Protein AF-A0A7K2NBA1-F1 (afdb_monomer)

Solvent-accessible surface area (backbone atoms only — not comparable to full-atom values): 5566 Å² total; per-residue (Å²): 133,71,51,73,68,51,27,72,73,58,72,57,71,82,78,87,74,80,81,78,78,90,70,84,74,78,76,80,79,81,58,86,68,49,69,34,74,53,64,98,67,75,60,89,78,45,42,75,38,76,44,87,79,26,75,45,75,43,23,25,17,40,69,66,68,53,38,53,51,51,43,53,54,19,52,63,42,37,51,80,80,77,82,72,86,128

Structure (mmCIF, N/CA/C/O backbone):
data_AF-A0A7K2NBA1-F1
#
_entry.id   AF-A0A7K2NBA1-F1
#
loop_
_atom_site.group_PDB
_atom_site.id
_atom_site.type_symbol
_atom_site.label_atom_id
_atom_site.label_alt_id
_atom_site.label_comp_id
_atom_site.label_asym_id
_atom_site.label_entity_id
_atom_site.label_seq_id
_atom_site.pdbx_PDB_ins_code
_atom_site.Cartn_x
_atom_site.Cartn_y
_atom_site.Cartn_z
_atom_site.occupancy
_atom_site.B_iso_or_equiv
_atom_site.auth_seq_id
_atom_site.auth_comp_id
_atom_site.auth_asym_id
_atom_site.auth_atom_id
_atom_site.pdbx_PDB_model_num
ATOM 1 N N . MET A 1 1 ? -19.599 -31.793 21.465 1.00 67.19 1 MET A N 1
ATOM 2 C CA . MET A 1 1 ? -19.307 -30.886 22.601 1.00 67.19 1 MET A CA 1
ATOM 3 C C . MET A 1 1 ? -18.148 -29.982 22.211 1.00 67.19 1 MET A C 1
ATOM 5 O O . MET A 1 1 ? -17.315 -30.426 21.432 1.00 67.19 1 MET A O 1
ATOM 9 N N . ALA A 1 2 ? -18.118 -28.735 22.690 1.00 71.56 2 ALA A N 1
ATOM 10 C CA . ALA A 1 2 ? -17.029 -27.806 22.384 1.00 71.56 2 ALA A CA 1
ATOM 11 C C . ALA A 1 2 ? -15.726 -28.246 23.075 1.00 71.56 2 ALA A C 1
ATOM 13 O O . ALA A 1 2 ? -15.756 -28.640 24.240 1.00 71.56 2 ALA A O 1
ATOM 14 N N . THR A 1 3 ? -14.593 -28.178 22.374 1.00 86.31 3 THR A N 1
ATOM 15 C CA . THR A 1 3 ? -13.268 -28.416 22.971 1.00 86.31 3 THR A CA 1
ATOM 16 C C . THR A 1 3 ? -12.913 -27.311 23.970 1.00 86.31 3 THR A C 1
ATOM 18 O O . THR A 1 3 ? -13.480 -26.219 23.917 1.00 86.31 3 THR A O 1
ATOM 21 N N . THR A 1 4 ? -11.931 -27.537 24.847 1.00 87.69 4 THR A N 1
ATOM 22 C CA . THR A 1 4 ? -11.444 -26.517 25.798 1.00 87.69 4 THR A CA 1
ATOM 23 C C . THR A 1 4 ? -11.044 -25.218 25.095 1.00 87.69 4 THR A C 1
ATOM 25 O O . THR A 1 4 ? -11.389 -24.133 25.556 1.00 87.69 4 THR A O 1
ATOM 28 N N . SER A 1 5 ? -10.388 -25.311 23.934 1.00 84.94 5 SER A N 1
ATOM 29 C CA . SER A 1 5 ? -10.015 -24.144 23.126 1.00 84.94 5 SER A CA 1
ATOM 30 C C . SER A 1 5 ? -11.235 -23.434 22.534 1.00 84.94 5 SER A C 1
ATOM 32 O O . SER A 1 5 ? -11.303 -22.207 22.561 1.00 84.94 5 SER A O 1
ATOM 34 N N . GLN A 1 6 ? -12.228 -24.183 22.045 1.00 80.94 6 GLN A N 1
ATOM 35 C CA . GLN A 1 6 ? -13.483 -23.602 21.553 1.00 80.94 6 GLN A CA 1
ATOM 36 C C . GLN A 1 6 ? -14.251 -22.906 22.686 1.00 80.94 6 GLN A C 1
ATOM 38 O O . GLN A 1 6 ? -14.735 -21.788 22.512 1.00 80.94 6 GLN A O 1
ATOM 43 N N . TYR A 1 7 ? -14.301 -23.524 23.869 1.00 87.19 7 TYR A N 1
ATOM 44 C CA . TYR A 1 7 ? -14.927 -22.945 25.052 1.00 87.19 7 TYR A CA 1
ATOM 45 C C . TYR A 1 7 ? -14.184 -21.696 25.545 1.00 87.19 7 TYR A C 1
ATOM 47 O O . TYR A 1 7 ? -14.822 -20.702 25.875 1.00 87.19 7 TYR 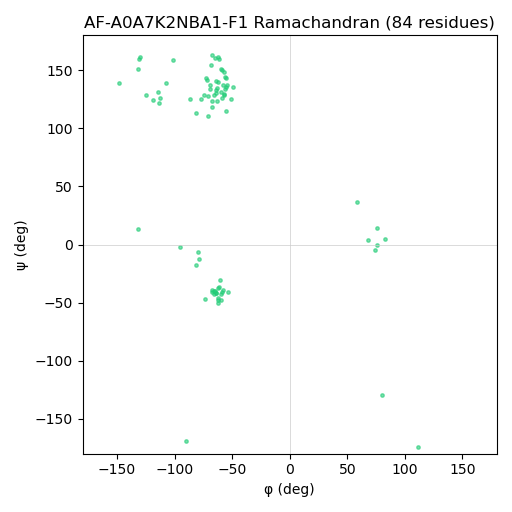A O 1
ATOM 55 N N . GLY A 1 8 ? -12.849 -21.691 25.531 1.00 90.38 8 GLY A N 1
ATOM 56 C CA . GLY A 1 8 ? -12.055 -20.502 25.854 1.00 90.38 8 GLY A CA 1
ATOM 57 C C . GLY A 1 8 ? -12.311 -19.340 24.890 1.00 90.38 8 GLY A C 1
ATOM 58 O O . GLY A 1 8 ? -12.378 -18.189 25.313 1.00 90.38 8 GLY A O 1
ATOM 59 N N . TRP A 1 9 ? -12.529 -19.642 23.607 1.00 83.88 9 TRP A N 1
ATOM 60 C CA . TRP A 1 9 ? -12.757 -18.634 22.574 1.00 83.88 9 TRP A CA 1
ATOM 61 C C . TRP A 1 9 ? -14.148 -17.983 22.643 1.00 83.88 9 TRP A C 1
ATOM 63 O O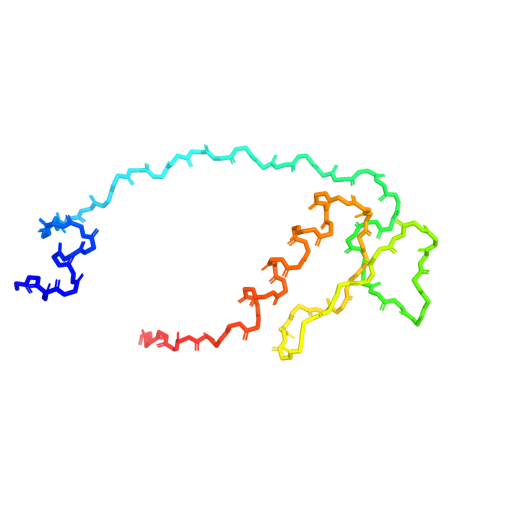 . TRP A 1 9 ? -14.250 -16.758 22.573 1.00 83.88 9 TRP A O 1
ATOM 73 N N . ASN A 1 10 ? -15.229 -18.762 22.793 1.00 88.81 10 ASN A N 1
ATOM 74 C CA . ASN A 1 10 ? -16.600 -18.220 22.754 1.00 88.81 10 ASN A CA 1
ATOM 75 C C . ASN A 1 10 ? -17.530 -18.660 23.891 1.00 88.81 10 ASN A C 1
ATOM 77 O O . ASN A 1 10 ? -18.742 -18.448 23.797 1.00 88.81 10 ASN A O 1
ATOM 81 N N . ARG A 1 11 ? -16.989 -19.253 24.959 1.00 89.44 11 ARG A N 1
ATOM 82 C CA . ARG A 1 11 ? -17.738 -19.787 26.112 1.00 89.44 11 ARG A CA 1
ATOM 83 C C . ARG A 1 11 ? -18.770 -20.851 25.733 1.00 89.44 11 ARG A C 1
ATOM 85 O O . ARG A 1 11 ? -19.863 -20.886 26.288 1.00 89.44 11 ARG A O 1
ATOM 92 N N . GLY A 1 12 ? -18.448 -21.686 24.746 1.00 86.81 12 GLY A N 1
ATOM 93 C CA . GLY A 1 12 ? -19.296 -22.806 24.335 1.00 86.81 12 GLY A CA 1
ATOM 94 C C . GLY A 1 12 ? -20.522 -22.399 23.517 1.00 86.81 12 GLY A C 1
ATOM 95 O O . GLY A 1 12 ? -21.427 -23.212 23.335 1.00 86.81 12 GLY A O 1
ATOM 96 N N . ARG A 1 13 ? -20.571 -21.162 23.005 1.00 84.69 13 ARG A N 1
ATOM 97 C CA . ARG A 1 13 ? -21.645 -20.742 22.097 1.00 84.69 13 ARG A CA 1
ATOM 98 C C . ARG A 1 13 ? -21.575 -21.549 20.801 1.00 84.69 13 ARG A C 1
ATOM 100 O O . ARG A 1 13 ? -20.519 -21.684 20.187 1.00 84.69 13 ARG A O 1
ATOM 107 N N . THR A 1 14 ? -22.722 -22.056 20.372 1.00 81.81 14 THR A N 1
ATOM 108 C CA . THR A 1 14 ? -22.899 -22.799 19.119 1.00 81.81 14 THR A CA 1
ATOM 109 C C . THR A 1 14 ? -24.098 -22.225 18.358 1.00 81.81 14 THR A C 1
ATOM 111 O O . THR A 1 14 ? -24.923 -21.527 18.946 1.00 81.81 14 THR A O 1
ATOM 114 N N . GLY A 1 15 ? -24.179 -22.463 17.046 1.00 82.62 15 GLY A N 1
ATOM 115 C CA . GLY A 1 15 ? -25.255 -21.952 16.184 1.00 82.62 15 GLY A CA 1
ATOM 116 C C . GLY A 1 15 ? -24.798 -20.894 15.173 1.00 82.62 15 GLY A C 1
ATOM 117 O O . GLY A 1 15 ? -23.604 -20.626 15.028 1.00 82.62 15 GLY A O 1
ATOM 118 N N . LYS A 1 16 ? -25.755 -20.309 14.436 1.00 81.25 16 LYS A N 1
ATOM 119 C CA . LYS A 1 16 ? -25.459 -19.248 13.459 1.00 81.25 16 LYS A CA 1
ATOM 120 C C . LYS A 1 16 ? -24.940 -18.003 14.180 1.00 81.25 16 LYS A C 1
ATOM 122 O O . LYS A 1 16 ? -25.569 -17.510 15.112 1.00 81.25 16 LYS A O 1
ATOM 127 N N . GLY A 1 17 ? -23.796 -17.497 13.720 1.00 79.69 17 GLY A N 1
ATOM 128 C CA . GLY A 1 17 ? -23.229 -16.242 14.203 1.00 79.69 17 GLY A CA 1
ATOM 129 C C . GLY A 1 17 ? -24.157 -15.053 13.945 1.00 79.69 17 GLY A C 1
ATOM 130 O O . GLY A 1 17 ? -25.035 -15.104 13.080 1.00 79.69 17 GLY A O 1
ATOM 131 N N . ALA A 1 18 ? -23.946 -13.970 14.694 1.00 82.00 18 ALA A N 1
ATOM 132 C CA . ALA A 1 18 ? -24.631 -12.711 14.439 1.00 82.00 18 ALA A CA 1
ATOM 133 C C . ALA A 1 18 ? -24.354 -12.235 13.005 1.00 82.00 18 ALA A C 1
ATOM 135 O O . ALA A 1 18 ? -23.273 -12.468 12.456 1.00 82.00 18 ALA A O 1
ATOM 136 N N . LYS A 1 19 ? -25.331 -11.547 12.404 1.00 84.94 19 LYS A N 1
ATOM 137 C CA . LYS A 1 19 ? -25.144 -10.916 11.096 1.00 84.94 19 LYS A CA 1
ATOM 138 C C . LYS A 1 19 ? -23.959 -9.950 11.200 1.00 84.94 19 LYS A C 1
ATOM 140 O O . LYS A 1 19 ? -23.910 -9.140 12.125 1.00 84.94 19 LYS A O 1
ATOM 145 N N . GLY A 1 20 ? -22.998 -10.066 10.285 1.00 83.81 20 GLY A N 1
ATOM 146 C CA . GLY A 1 20 ? -21.852 -9.160 10.245 1.00 83.81 20 GLY A CA 1
ATOM 147 C C . GLY A 1 20 ? -22.314 -7.706 10.132 1.00 83.81 20 GLY A C 1
ATOM 148 O O . GLY A 1 20 ? -23.323 -7.425 9.480 1.00 83.81 20 GLY A O 1
ATOM 149 N N . ARG A 1 21 ? -21.591 -6.783 10.775 1.00 88.81 21 ARG A N 1
ATOM 150 C CA . ARG A 1 21 ? -21.838 -5.348 10.595 1.00 88.81 21 ARG A CA 1
ATOM 151 C C . ARG A 1 21 ? -21.343 -4.913 9.220 1.00 88.81 21 ARG A C 1
ATOM 153 O O . ARG A 1 21 ? -20.288 -5.371 8.779 1.00 88.81 21 ARG A O 1
ATOM 160 N N . THR A 1 22 ? -22.056 -3.991 8.584 1.00 84.62 22 THR A N 1
ATOM 161 C CA . THR A 1 22 ? -21.496 -3.251 7.453 1.00 84.62 22 THR A CA 1
ATOM 162 C C . THR A 1 22 ? -20.325 -2.422 7.969 1.00 84.62 22 THR A C 1
ATOM 164 O O . THR A 1 22 ? -20.427 -1.758 9.002 1.00 84.62 22 THR A O 1
ATOM 167 N N . VAL A 1 23 ? -19.190 -2.516 7.287 1.00 79.38 23 VAL A N 1
ATOM 168 C CA . VAL A 1 23 ? -18.026 -1.669 7.536 1.00 79.38 23 VAL A CA 1
ATOM 169 C C . VAL A 1 23 ? -17.873 -0.809 6.299 1.00 79.38 23 VAL A C 1
ATOM 171 O O . VAL A 1 23 ? -17.752 -1.357 5.202 1.00 79.38 23 VAL A O 1
ATOM 174 N N . ASP A 1 24 ? -17.910 0.510 6.476 1.00 75.56 24 ASP A N 1
ATOM 175 C CA . ASP A 1 24 ? -17.656 1.426 5.373 1.00 75.56 24 ASP A CA 1
ATOM 176 C C . ASP A 1 24 ? -16.264 1.155 4.829 1.00 75.56 24 ASP A C 1
ATOM 178 O O . ASP A 1 24 ? -15.275 1.108 5.572 1.00 75.56 24 ASP A O 1
ATOM 182 N N . GLN A 1 25 ? -16.201 0.927 3.521 1.00 66.25 25 GLN A N 1
ATOM 183 C CA . GLN A 1 25 ? -14.914 0.821 2.877 1.00 66.25 25 GLN A CA 1
ATOM 184 C C . GLN A 1 25 ? -14.271 2.210 2.887 1.00 66.25 25 GLN A C 1
ATOM 186 O O . GLN A 1 25 ? -14.935 3.193 2.550 1.00 66.25 25 GLN A O 1
ATOM 191 N N . PRO A 1 26 ? -12.989 2.304 3.264 1.00 68.38 26 PRO A N 1
ATOM 192 C CA . PRO A 1 26 ? -12.219 3.519 3.074 1.00 68.38 26 PRO A CA 1
ATOM 193 C C . PRO A 1 26 ? -12.381 4.005 1.634 1.00 68.38 26 PRO A C 1
ATOM 195 O O . PRO A 1 26 ? -12.318 3.212 0.690 1.00 68.38 26 PRO A O 1
ATOM 198 N N . THR A 1 27 ? -12.596 5.308 1.463 1.00 75.69 27 THR A N 1
ATOM 199 C CA . THR A 1 27 ? -12.658 5.921 0.138 1.00 75.69 27 THR A CA 1
ATOM 200 C C . THR A 1 27 ? -11.382 5.612 -0.637 1.00 75.69 27 THR A C 1
ATOM 202 O O . THR A 1 27 ? -10.283 5.563 -0.078 1.00 75.69 27 THR A O 1
ATOM 205 N N . ARG A 1 28 ? -11.523 5.399 -1.951 1.00 80.38 28 ARG A N 1
ATOM 206 C CA . ARG A 1 28 ? -10.372 5.152 -2.821 1.00 80.38 28 ARG A CA 1
ATOM 207 C C . ARG A 1 28 ? -9.399 6.325 -2.712 1.00 80.38 28 ARG A C 1
ATOM 209 O O . ARG A 1 28 ? -9.798 7.475 -2.877 1.00 80.38 28 ARG A O 1
ATOM 216 N N . CYS A 1 29 ? -8.125 6.024 -2.469 1.00 88.62 29 CYS A N 1
ATOM 217 C CA . CYS A 1 29 ? -7.073 7.030 -2.512 1.00 88.62 29 CYS A CA 1
ATOM 218 C C . CYS A 1 29 ? -7.012 7.655 -3.914 1.00 88.62 29 CYS A C 1
ATOM 220 O O . CYS A 1 29 ? -7.002 6.936 -4.913 1.00 88.62 29 CYS A O 1
ATOM 222 N N . THR A 1 30 ? -6.977 8.984 -3.980 1.00 90.81 30 THR A N 1
ATOM 223 C CA . THR A 1 30 ? -6.888 9.749 -5.233 1.00 90.81 30 THR A CA 1
ATOM 224 C C . THR A 1 30 ? -5.457 10.144 -5.590 1.00 90.81 30 THR A C 1
ATOM 226 O O . THR A 1 30 ? -5.240 10.751 -6.634 1.00 90.81 30 THR A O 1
ATOM 229 N N . THR A 1 31 ? -4.473 9.811 -4.746 1.00 92.25 31 THR A N 1
ATOM 230 C CA . THR A 1 31 ? -3.058 10.045 -5.046 1.00 92.25 31 THR A CA 1
ATOM 231 C C . THR A 1 31 ? -2.652 9.221 -6.261 1.00 92.25 31 THR A C 1
ATOM 233 O O . THR A 1 31 ? -2.782 7.995 -6.251 1.00 92.25 31 THR A O 1
ATOM 236 N N . ASP A 1 32 ? -2.141 9.901 -7.286 1.00 91.56 32 ASP A N 1
ATOM 237 C CA . ASP A 1 32 ? -1.687 9.264 -8.518 1.00 91.56 32 ASP A CA 1
ATOM 238 C C . ASP A 1 32 ? -0.639 8.183 -8.232 1.00 91.56 32 ASP A C 1
ATOM 240 O O . ASP A 1 32 ? 0.238 8.378 -7.395 1.00 91.56 32 ASP A O 1
ATOM 244 N N . GLY A 1 33 ? -0.766 7.023 -8.876 1.00 90.75 33 GLY A N 1
ATOM 245 C CA . GLY A 1 33 ? 0.097 5.858 -8.658 1.00 90.75 33 GLY A CA 1
ATOM 246 C C . GLY A 1 33 ? -0.124 5.079 -7.350 1.00 90.75 33 GLY A C 1
ATOM 247 O O . GLY A 1 33 ? 0.483 4.023 -7.171 1.00 90.75 33 GLY A O 1
ATOM 248 N N . CYS A 1 34 ? -0.990 5.522 -6.428 1.00 93.94 34 CYS A N 1
ATOM 249 C CA . CYS A 1 34 ? -1.216 4.793 -5.178 1.00 93.94 34 CYS A CA 1
ATOM 250 C C . CYS A 1 34 ? -1.911 3.444 -5.430 1.00 93.94 34 CYS A C 1
ATOM 252 O O . CYS A 1 34 ? -3.012 3.374 -5.975 1.00 93.94 34 CYS A O 1
ATOM 254 N N . GLY A 1 35 ? -1.280 2.363 -4.977 1.00 93.00 35 GLY A N 1
ATOM 255 C CA . GLY A 1 35 ? -1.717 0.991 -5.208 1.00 93.00 35 GLY A CA 1
ATOM 256 C C . GLY A 1 35 ? -1.279 0.418 -6.556 1.00 93.00 35 GLY A C 1
ATOM 257 O O . GLY A 1 35 ? -1.676 -0.703 -6.869 1.00 93.00 35 GLY A O 1
ATOM 258 N N . ALA A 1 36 ? -0.476 1.131 -7.352 1.00 94.81 36 ALA A N 1
ATOM 259 C CA . ALA A 1 36 ? 0.112 0.581 -8.570 1.00 94.81 36 ALA A CA 1
ATOM 260 C C . ALA A 1 36 ? 1.157 -0.498 -8.241 1.00 94.81 36 ALA A C 1
ATOM 262 O O . ALA A 1 36 ? 1.748 -0.498 -7.158 1.00 94.81 36 ALA A O 1
ATOM 263 N N . GLU A 1 37 ? 1.390 -1.422 -9.171 1.00 96.31 37 GLU A N 1
ATOM 264 C CA . GLU A 1 37 ? 2.494 -2.377 -9.051 1.00 96.31 37 GLU A CA 1
ATOM 265 C C . GLU A 1 37 ? 3.839 -1.644 -9.043 1.00 96.31 37 GLU A C 1
ATOM 267 O O . GLU A 1 37 ? 4.044 -0.647 -9.738 1.00 96.31 37 GLU A O 1
ATOM 272 N N . ALA A 1 38 ? 4.751 -2.110 -8.196 1.00 95.12 38 ALA A N 1
ATOM 273 C CA . ALA A 1 38 ? 6.047 -1.490 -8.007 1.00 95.12 38 ALA A CA 1
ATOM 274 C C . ALA A 1 38 ? 6.953 -1.785 -9.206 1.00 95.12 38 ALA A C 1
ATOM 276 O O . ALA A 1 38 ? 7.176 -2.939 -9.566 1.00 95.12 38 ALA A O 1
ATOM 277 N N . THR A 1 39 ? 7.540 -0.735 -9.773 1.00 92.81 39 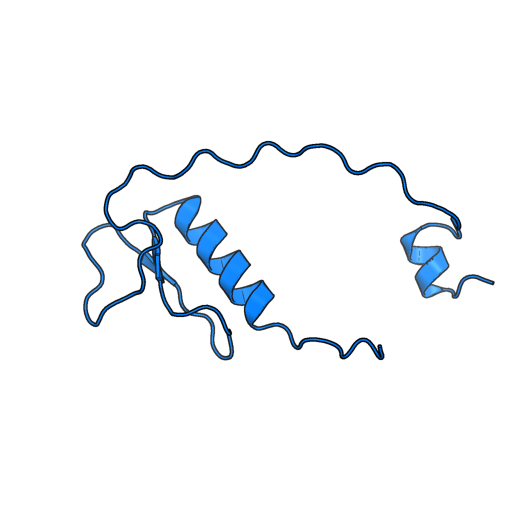THR A N 1
ATOM 278 C CA . THR A 1 39 ? 8.586 -0.854 -10.796 1.00 92.81 39 THR A CA 1
ATOM 279 C C . THR A 1 39 ? 9.976 -0.910 -10.141 1.00 92.81 39 THR A C 1
ATOM 281 O O . THR A 1 39 ? 10.100 -1.062 -8.920 1.00 92.81 39 THR A O 1
ATOM 284 N N . ALA A 1 40 ? 11.049 -0.800 -10.932 1.00 90.00 40 ALA A N 1
ATOM 285 C CA . ALA A 1 40 ? 12.415 -0.718 -10.410 1.00 90.00 40 ALA A CA 1
ATOM 286 C C . ALA A 1 40 ? 12.632 0.512 -9.504 1.00 90.00 40 ALA A C 1
ATOM 288 O O . ALA A 1 40 ? 13.399 0.436 -8.546 1.00 90.00 40 ALA A O 1
ATOM 289 N N . THR A 1 41 ? 11.912 1.610 -9.755 1.00 90.88 41 THR A N 1
ATOM 290 C CA . THR A 1 41 ? 12.058 2.865 -9.010 1.00 90.88 41 THR A CA 1
ATOM 291 C C . THR A 1 41 ? 10.786 3.172 -8.232 1.00 90.88 41 THR A C 1
ATOM 293 O O . THR A 1 41 ? 9.682 3.138 -8.770 1.00 90.88 41 THR A O 1
ATOM 296 N N . THR A 1 42 ? 10.936 3.503 -6.950 1.00 92.56 42 THR A N 1
ATOM 297 C CA . THR A 1 42 ? 9.814 3.977 -6.129 1.00 92.56 42 THR A CA 1
ATOM 298 C C . THR A 1 42 ? 9.669 5.489 -6.307 1.00 92.56 42 THR A C 1
ATOM 300 O O . THR A 1 42 ? 10.654 6.197 -6.085 1.00 92.56 42 THR A O 1
ATOM 303 N N . PRO A 1 43 ? 8.487 6.006 -6.696 1.00 90.75 43 PRO A N 1
ATOM 304 C CA . PRO A 1 43 ? 8.275 7.444 -6.818 1.00 90.75 43 PRO A CA 1
ATOM 305 C C . PRO A 1 43 ? 8.519 8.186 -5.490 1.00 90.75 43 PRO A C 1
ATOM 307 O O . PRO A 1 43 ? 8.269 7.623 -4.418 1.00 90.75 43 PRO A O 1
ATOM 310 N N . PRO A 1 44 ? 8.962 9.456 -5.525 1.00 92.06 44 PRO A N 1
ATOM 311 C CA . PRO A 1 44 ? 9.129 10.262 -4.319 1.00 92.06 44 PRO A CA 1
ATOM 312 C C . PRO A 1 44 ? 7.844 10.330 -3.483 1.00 92.06 44 PRO A C 1
ATOM 314 O O . PRO A 1 44 ? 6.748 10.487 -4.014 1.00 92.06 44 PRO A O 1
ATOM 317 N N . GLY A 1 45 ? 7.975 10.206 -2.160 1.00 90.94 45 GLY A N 1
ATOM 318 C CA . GLY A 1 45 ? 6.832 10.240 -1.237 1.00 90.94 45 GLY A CA 1
ATOM 319 C C . GLY A 1 45 ? 5.986 8.960 -1.208 1.00 90.94 45 GLY A C 1
ATOM 320 O O . GLY A 1 45 ? 5.041 8.875 -0.419 1.00 90.94 45 GLY A O 1
ATOM 321 N N . MET A 1 46 ? 6.337 7.950 -2.009 1.00 95.06 46 MET A N 1
ATOM 322 C CA . MET A 1 46 ? 5.705 6.636 -1.978 1.00 95.06 46 MET A CA 1
ATOM 323 C C . MET A 1 46 ? 6.545 5.600 -1.244 1.00 95.06 46 MET A C 1
ATOM 325 O O . MET A 1 46 ? 7.758 5.729 -1.082 1.00 95.06 46 MET A O 1
ATOM 329 N N . ARG A 1 47 ? 5.875 4.543 -0.794 1.00 95.94 47 ARG A N 1
ATOM 330 C CA . ARG A 1 47 ? 6.483 3.394 -0.133 1.00 95.94 47 ARG A CA 1
ATOM 331 C C . ARG A 1 47 ? 6.206 2.147 -0.946 1.00 95.94 47 ARG A C 1
ATOM 333 O O . ARG A 1 47 ? 5.047 1.820 -1.194 1.00 95.94 47 ARG A O 1
ATOM 340 N N . ARG A 1 48 ? 7.272 1.447 -1.323 1.00 96.81 48 ARG A N 1
ATOM 341 C CA . ARG A 1 48 ? 7.177 0.089 -1.848 1.00 96.81 48 ARG A CA 1
ATOM 342 C C . ARG A 1 48 ? 6.804 -0.855 -0.710 1.00 96.81 48 ARG A C 1
ATOM 344 O O . ARG A 1 48 ? 7.459 -0.865 0.328 1.00 96.81 48 ARG A O 1
ATOM 351 N N . VAL A 1 49 ? 5.768 -1.647 -0.928 1.00 97.19 49 VAL A N 1
ATOM 352 C CA . VAL A 1 49 ? 5.336 -2.731 -0.055 1.00 97.19 49 VAL A CA 1
ATOM 353 C C . VAL A 1 49 ? 5.561 -4.038 -0.797 1.00 97.19 49 VAL A C 1
ATOM 355 O O . VAL A 1 49 ? 5.090 -4.213 -1.921 1.00 97.19 49 VAL A O 1
ATOM 358 N N . ALA A 1 50 ? 6.291 -4.942 -0.159 1.00 96.88 50 ALA A N 1
ATOM 359 C CA . ALA A 1 50 ? 6.483 -6.315 -0.589 1.00 96.88 50 ALA A CA 1
ATOM 360 C C . ALA A 1 50 ? 6.653 -7.175 0.666 1.00 96.88 50 ALA A C 1
ATOM 362 O O . ALA A 1 50 ? 7.316 -6.751 1.613 1.00 96.88 50 ALA A O 1
ATOM 363 N N . VAL A 1 51 ? 6.045 -8.357 0.673 1.00 97.31 51 VAL A N 1
ATOM 364 C CA . VAL A 1 51 ? 6.175 -9.342 1.751 1.00 97.31 51 VAL A CA 1
ATOM 365 C C . VAL A 1 51 ? 6.650 -10.639 1.117 1.00 97.31 51 VAL A C 1
ATOM 367 O O . VAL A 1 51 ? 6.070 -11.088 0.129 1.00 97.31 51 VAL A O 1
ATOM 370 N N . GLU A 1 52 ? 7.716 -11.215 1.667 1.00 95.50 52 GLU A N 1
ATOM 371 C CA . GLU A 1 52 ? 8.300 -12.460 1.169 1.00 95.50 52 GLU A CA 1
ATOM 372 C C . GLU A 1 52 ? 7.268 -13.596 1.184 1.00 95.50 52 GLU A C 1
ATOM 374 O O . GLU A 1 52 ? 6.484 -13.725 2.127 1.00 95.50 52 GLU A O 1
ATOM 379 N N . GLY A 1 53 ? 7.233 -14.397 0.117 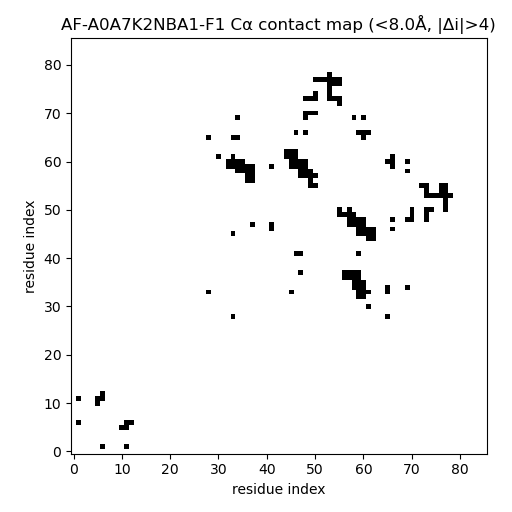1.00 94.00 53 GLY A N 1
ATOM 380 C CA . GLY A 1 53 ? 6.235 -15.458 -0.053 1.00 94.00 53 GLY A CA 1
ATOM 381 C C . GLY A 1 53 ? 4.789 -14.981 -0.266 1.00 94.00 53 GLY A C 1
ATOM 382 O O . GLY A 1 53 ? 3.881 -15.811 -0.356 1.00 94.00 53 GLY A O 1
ATOM 383 N N . SER A 1 54 ? 4.537 -13.671 -0.364 1.00 95.94 54 SER A N 1
ATOM 384 C CA . SER A 1 54 ? 3.202 -13.169 -0.674 1.00 95.94 54 SER A CA 1
ATOM 385 C C . SER A 1 54 ? 2.814 -13.433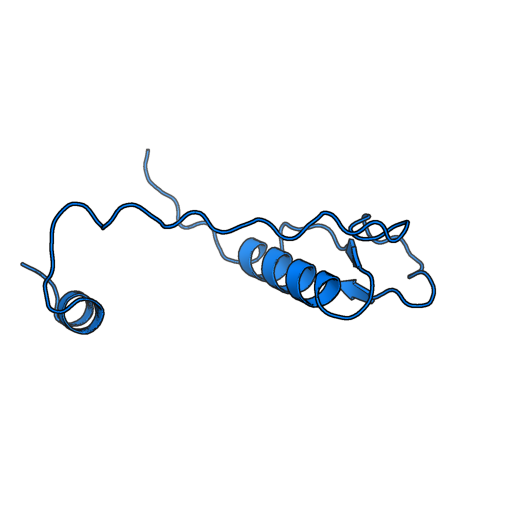 -2.122 1.00 95.94 54 SER A C 1
ATOM 387 O O . SER A 1 54 ? 3.601 -13.268 -3.049 1.00 95.94 54 SER A O 1
ATOM 389 N N . ARG A 1 55 ? 1.540 -13.773 -2.320 1.00 95.69 55 ARG A N 1
ATOM 390 C CA . ARG A 1 55 ? 0.905 -13.790 -3.645 1.00 95.6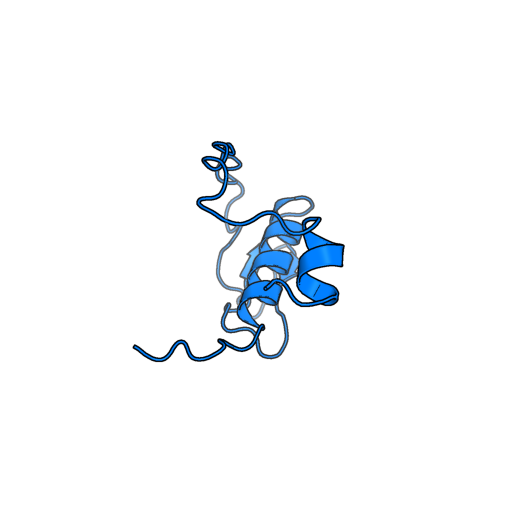9 55 ARG A CA 1
ATOM 391 C C . ARG A 1 55 ? 0.482 -12.394 -4.115 1.00 95.69 55 ARG A C 1
ATOM 393 O O . ARG A 1 55 ? -0.016 -12.255 -5.228 1.00 95.69 55 ARG A O 1
ATOM 400 N N . GLU A 1 56 ? 0.595 -11.374 -3.267 1.00 95.12 56 GLU A N 1
ATOM 401 C CA . GLU A 1 56 ? 0.424 -9.981 -3.682 1.00 95.12 56 GLU A CA 1
ATOM 402 C C . GLU A 1 56 ? 1.692 -9.516 -4.416 1.00 95.12 56 GLU A C 1
ATOM 404 O O . GLU A 1 56 ? 2.776 -9.615 -3.833 1.00 95.12 56 GLU A O 1
ATOM 409 N N . PRO A 1 57 ? 1.605 -8.997 -5.658 1.00 95.75 57 PRO A N 1
ATOM 410 C CA . PRO A 1 57 ? 2.760 -8.370 -6.289 1.00 95.75 57 PRO A CA 1
ATOM 411 C C . PRO A 1 57 ? 3.238 -7.187 -5.445 1.00 95.75 57 PRO A C 1
ATOM 413 O O . PRO A 1 57 ? 2.452 -6.524 -4.768 1.00 95.75 57 PRO A O 1
ATOM 416 N N . ALA A 1 58 ? 4.534 -6.882 -5.512 1.00 96.69 58 ALA A N 1
ATOM 417 C CA . ALA A 1 58 ? 5.042 -5.670 -4.886 1.00 96.69 58 ALA A CA 1
ATOM 418 C C . ALA A 1 58 ? 4.280 -4.452 -5.436 1.00 96.69 58 ALA A C 1
ATOM 420 O O . ALA A 1 58 ? 4.110 -4.322 -6.648 1.00 96.69 58 ALA A O 1
ATOM 421 N N . ARG A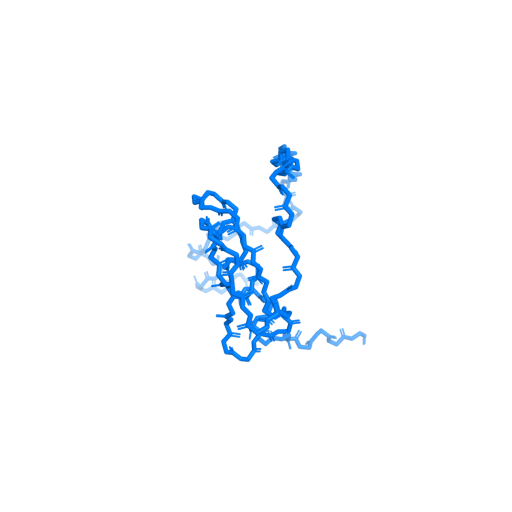 1 59 ? 3.836 -3.552 -4.559 1.00 97.06 59 ARG A N 1
ATOM 422 C CA . ARG A 1 59 ? 3.072 -2.345 -4.919 1.00 97.06 59 ARG A CA 1
ATOM 423 C C . ARG A 1 59 ? 3.663 -1.103 -4.280 1.00 97.06 59 ARG A C 1
ATOM 425 O O . ARG A 1 59 ? 4.401 -1.196 -3.302 1.00 97.06 59 ARG A O 1
ATOM 432 N N . VAL A 1 60 ? 3.327 0.063 -4.815 1.00 97.31 60 VAL A N 1
ATOM 433 C CA . VAL A 1 60 ? 3.662 1.359 -4.218 1.00 97.31 60 VAL A CA 1
ATOM 434 C C . VAL A 1 60 ? 2.421 2.020 -3.635 1.00 97.31 60 VAL A C 1
ATOM 436 O O . VAL A 1 60 ? 1.348 1.988 -4.230 1.00 97.31 60 VAL A O 1
ATOM 439 N N . TYR A 1 61 ? 2.558 2.625 -2.461 1.00 96.31 61 TYR A N 1
ATOM 440 C CA . TYR A 1 61 ? 1.476 3.327 -1.772 1.00 96.31 61 TYR A CA 1
ATOM 441 C C . TYR A 1 61 ? 1.933 4.702 -1.301 1.00 96.31 61 TYR A C 1
ATOM 443 O O . TYR A 1 61 ? 3.105 4.893 -0.968 1.00 96.31 61 TYR A O 1
ATOM 451 N N . CYS A 1 62 ? 1.003 5.653 -1.211 1.00 94.44 62 CYS A N 1
ATOM 452 C CA . CYS A 1 62 ? 1.261 6.889 -0.482 1.00 94.44 62 CYS A CA 1
ATOM 453 C C . CYS A 1 62 ? 1.457 6.603 1.021 1.00 94.44 62 CYS A C 1
ATOM 455 O O . CYS A 1 62 ? 1.097 5.537 1.537 1.00 94.44 62 CYS A O 1
ATOM 457 N N . ALA A 1 63 ? 2.078 7.545 1.731 1.00 88.81 63 ALA A N 1
ATOM 458 C CA . ALA A 1 63 ? 2.366 7.396 3.153 1.00 88.81 63 ALA A CA 1
ATOM 459 C C . ALA A 1 63 ? 1.093 7.249 4.019 1.00 88.81 63 ALA A C 1
ATOM 461 O O . ALA A 1 63 ? -0.015 7.608 3.624 1.00 88.81 63 ALA A O 1
ATOM 462 N N . GLY A 1 64 ? 1.263 6.738 5.242 1.00 87.81 64 GLY A N 1
ATOM 463 C CA . GLY A 1 64 ? 0.177 6.604 6.214 1.00 87.81 64 GLY A CA 1
ATOM 464 C C . GLY A 1 64 ? -0.708 5.384 5.959 1.00 87.81 64 GLY A C 1
ATOM 465 O O . GLY A 1 64 ? -0.212 4.264 5.831 1.00 87.81 64 GLY A O 1
ATOM 466 N N . TRP A 1 65 ? -2.025 5.601 5.924 1.00 90.25 65 TRP A N 1
ATOM 467 C CA . TRP A 1 65 ? -3.024 4.529 5.950 1.00 90.25 65 TRP A CA 1
ATOM 468 C C . TRP A 1 65 ? -2.940 3.586 4.737 1.00 90.25 65 TRP A C 1
ATOM 470 O O . TRP A 1 65 ? -3.065 2.375 4.896 1.00 90.25 65 TRP A O 1
ATOM 480 N N . CYS A 1 66 ? -2.639 4.104 3.541 1.00 93.12 66 CYS A N 1
ATOM 481 C CA . CYS A 1 66 ? -2.549 3.281 2.331 1.00 93.12 66 CYS A CA 1
ATOM 482 C C . CYS A 1 66 ? -1.370 2.299 2.368 1.00 93.12 66 CYS A C 1
ATOM 484 O O . CYS A 1 66 ? -1.526 1.145 1.975 1.00 93.12 66 CYS A O 1
ATOM 486 N N . ALA A 1 67 ? -0.212 2.720 2.887 1.00 94.62 67 ALA A N 1
ATOM 487 C CA . ALA A 1 67 ? 0.929 1.826 3.075 1.00 94.62 67 ALA A CA 1
ATOM 488 C C . ALA A 1 67 ? 0.632 0.727 4.111 1.00 94.62 67 ALA A C 1
ATOM 490 O O . ALA A 1 67 ? 0.991 -0.428 3.892 1.00 94.62 67 ALA A O 1
ATOM 491 N N . ALA A 1 68 ? -0.065 1.064 5.203 1.00 93.81 68 ALA A N 1
ATOM 492 C CA . ALA A 1 68 ? -0.481 0.085 6.209 1.00 93.81 68 ALA A CA 1
ATOM 493 C C . ALA A 1 68 ? -1.496 -0.924 5.641 1.00 93.81 68 ALA A C 1
ATOM 495 O O . ALA A 1 68 ? -1.365 -2.126 5.862 1.00 93.81 68 ALA A O 1
ATOM 496 N N . TYR A 1 69 ? -2.467 -0.445 4.858 1.00 92.25 69 TYR A N 1
ATOM 497 C CA . TYR A 1 69 ? -3.422 -1.294 4.147 1.00 92.25 69 TYR A CA 1
ATOM 498 C C . TYR A 1 69 ? -2.721 -2.253 3.175 1.00 92.25 69 TYR A C 1
ATOM 500 O O . TYR A 1 69 ? -2.994 -3.453 3.183 1.00 92.25 69 TYR A O 1
ATOM 508 N N . GLY A 1 70 ? -1.797 -1.734 2.362 1.00 94.75 70 GLY A N 1
ATOM 509 C CA . GLY A 1 70 ? -1.025 -2.537 1.419 1.00 94.75 70 GLY A CA 1
ATOM 510 C C . GLY A 1 70 ? -0.208 -3.628 2.102 1.00 94.75 70 GLY A C 1
ATOM 511 O O . GLY A 1 70 ? -0.197 -4.767 1.638 1.00 94.75 70 GLY A O 1
ATOM 512 N N . LEU A 1 71 ? 0.434 -3.295 3.227 1.00 96.56 71 LEU A N 1
ATOM 513 C CA . LEU A 1 71 ? 1.202 -4.256 4.016 1.00 96.56 71 LEU A CA 1
ATOM 514 C C . LEU A 1 71 ? 0.302 -5.371 4.553 1.00 96.56 71 LEU A C 1
ATOM 516 O O . LEU A 1 71 ? 0.584 -6.540 4.312 1.00 96.56 71 LEU A O 1
ATOM 520 N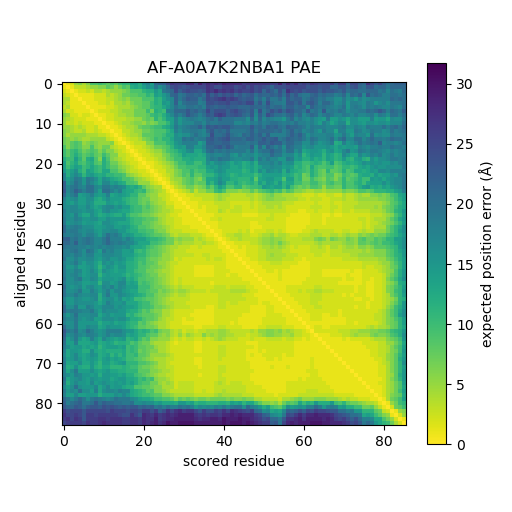 N . ALA A 1 72 ? -0.817 -5.016 5.188 1.00 95.56 72 ALA A N 1
ATOM 521 C CA . ALA A 1 72 ? -1.757 -5.995 5.727 1.00 95.56 72 ALA A CA 1
ATOM 522 C C . ALA A 1 72 ? -2.308 -6.933 4.636 1.00 95.56 72 ALA A C 1
ATOM 524 O O . ALA A 1 72 ? -2.418 -8.142 4.843 1.00 95.56 72 ALA A O 1
ATOM 525 N N . LEU A 1 73 ? -2.623 -6.400 3.450 1.00 94.06 73 LEU A N 1
ATOM 526 C CA . LEU A 1 73 ? -3.061 -7.213 2.314 1.00 94.06 73 LEU A CA 1
ATOM 527 C C . LEU A 1 73 ? -1.972 -8.200 1.868 1.00 94.06 73 LEU A C 1
ATOM 529 O O . LEU A 1 73 ? -2.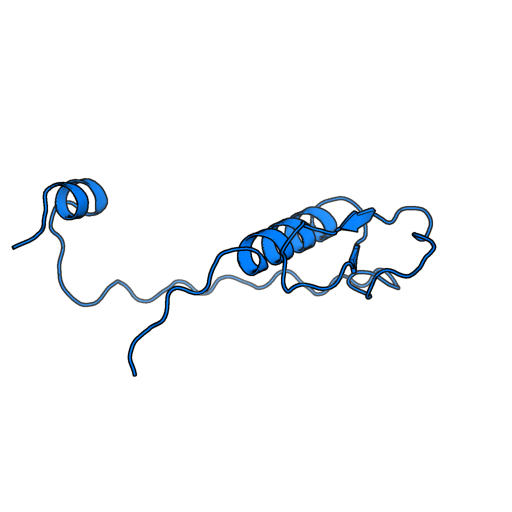268 -9.379 1.648 1.00 94.06 73 LEU A O 1
ATOM 533 N N . ALA A 1 74 ? -0.727 -7.732 1.752 1.00 97.12 74 ALA A N 1
ATOM 534 C CA . ALA A 1 74 ? 0.403 -8.569 1.370 1.00 97.12 74 ALA A CA 1
ATOM 535 C C . ALA A 1 74 ? 0.675 -9.669 2.412 1.00 97.12 74 ALA A C 1
ATOM 537 O O . ALA A 1 74 ? 0.873 -10.823 2.031 1.00 97.12 74 ALA A O 1
ATOM 538 N N . GLU A 1 75 ? 0.601 -9.359 3.708 1.00 96.75 75 GLU A N 1
ATOM 539 C CA . GLU A 1 75 ? 0.746 -10.339 4.793 1.00 96.75 75 GLU A CA 1
ATOM 540 C C . GLU A 1 75 ? -0.349 -11.410 4.751 1.00 96.75 75 GLU A C 1
ATOM 542 O O . GLU A 1 75 ? -0.050 -12.604 4.762 1.00 96.75 75 GLU A O 1
ATOM 547 N N . ILE A 1 76 ? -1.619 -11.010 4.614 1.00 95.31 76 ILE A N 1
ATOM 548 C CA . ILE A 1 76 ? -2.742 -11.957 4.500 1.00 95.31 76 ILE A CA 1
ATOM 549 C C . ILE A 1 76 ? -2.541 -12.891 3.300 1.00 95.31 76 ILE A C 1
ATOM 551 O O . ILE A 1 76 ? -2.830 -14.087 3.381 1.00 95.31 76 ILE A O 1
ATOM 555 N N . ARG A 1 77 ? -2.025 -12.372 2.181 1.00 95.12 77 ARG A N 1
ATOM 556 C CA . ARG A 1 77 ? -1.774 -13.165 0.969 1.00 95.12 77 ARG A CA 1
ATOM 557 C C . ARG A 1 77 ? -0.504 -14.015 1.023 1.00 95.12 77 ARG A C 1
ATOM 559 O O . ARG A 1 77 ? -0.381 -14.908 0.181 1.00 95.12 77 ARG A O 1
ATOM 566 N N . ALA A 1 78 ? 0.372 -13.795 2.000 1.00 95.62 78 ALA A N 1
ATOM 567 C CA . ALA A 1 78 ? 1.496 -14.677 2.316 1.00 95.62 78 ALA A CA 1
ATOM 568 C C . ALA A 1 78 ? 1.079 -15.879 3.178 1.00 95.62 78 ALA A C 1
ATOM 570 O O . ALA A 1 78 ? 1.790 -16.881 3.229 1.00 95.62 78 ALA A O 1
ATOM 571 N N . LEU A 1 79 ? -0.088 -15.823 3.831 1.00 92.50 79 LEU A N 1
ATOM 572 C CA . LEU A 1 79 ? -0.584 -16.957 4.605 1.00 92.50 79 LEU A CA 1
ATOM 573 C C . LEU A 1 79 ? -0.860 -18.167 3.695 1.00 92.50 79 LEU A C 1
ATOM 575 O O . LEU A 1 79 ? -1.417 -18.005 2.597 1.00 92.50 79 LEU A O 1
ATOM 579 N N . PRO A 1 80 ? -0.537 -19.390 4.159 1.00 88.25 80 PRO A N 1
ATOM 580 C CA . PRO A 1 80 ? -0.856 -20.604 3.427 1.00 88.25 80 PRO A CA 1
ATOM 581 C C . PRO A 1 80 ? -2.373 -20.754 3.313 1.00 88.25 80 PRO A C 1
ATOM 583 O O . PRO A 1 80 ? -3.111 -20.607 4.292 1.00 88.25 80 PRO A O 1
ATOM 586 N N . VAL A 1 81 ? -2.851 -21.089 2.115 1.00 79.19 81 VAL A N 1
ATOM 587 C CA . VAL A 1 81 ? -4.244 -21.501 1.937 1.00 79.19 81 VAL A CA 1
ATOM 588 C C . VAL A 1 81 ? -4.375 -22.882 2.567 1.00 79.19 81 VAL A C 1
ATOM 590 O O . VAL A 1 81 ? -3.813 -23.851 2.063 1.00 79.19 81 VAL A O 1
ATOM 593 N N . ARG A 1 82 ? -5.090 -22.990 3.689 1.00 70.44 82 ARG A N 1
ATOM 594 C CA . ARG A 1 82 ? -5.504 -24.303 4.192 1.00 70.44 82 ARG A CA 1
ATOM 595 C C . ARG A 1 82 ? -6.510 -24.866 3.193 1.00 70.44 82 ARG A C 1
ATOM 597 O O . ARG A 1 82 ? -7.535 -24.230 2.958 1.00 70.44 82 ARG A O 1
ATOM 604 N N . GLY A 1 83 ? -6.181 -26.002 2.580 1.00 53.66 83 GLY A N 1
ATOM 605 C CA . GLY A 1 83 ? -7.073 -26.704 1.663 1.00 53.66 83 GLY A CA 1
ATOM 606 C C . GLY A 1 83 ? -8.402 -26.987 2.353 1.00 53.66 83 GLY A C 1
ATOM 607 O O . GLY A 1 83 ? -8.442 -27.703 3.349 1.00 53.66 83 GLY A O 1
ATOM 608 N N . GLY A 1 84 ? -9.468 -26.369 1.853 1.00 46.69 84 GLY A N 1
ATOM 609 C CA . GLY A 1 84 ? -10.816 -26.858 2.076 1.00 46.69 84 GLY A CA 1
ATOM 610 C C . GLY A 1 84 ? -11.043 -27.970 1.069 1.00 46.69 84 GLY A C 1
ATOM 611 O O . GLY A 1 84 ? -11.031 -27.706 -0.132 1.00 46.69 84 GLY A O 1
ATOM 612 N N . GLU A 1 85 ? -11.180 -29.196 1.561 1.00 42.91 85 GLU A N 1
ATOM 613 C CA . GLU A 1 85 ? -11.811 -30.279 0.814 1.00 42.91 85 GLU A CA 1
ATOM 614 C C . GLU A 1 85 ? -13.166 -29.770 0.301 1.00 42.91 85 GLU A C 1
ATOM 616 O O . GLU A 1 85 ? -13.961 -29.214 1.067 1.00 42.91 85 GLU A O 1
ATOM 621 N N . ALA A 1 86 ? -13.351 -29.872 -1.015 1.00 41.75 86 ALA A N 1
ATOM 622 C CA . ALA A 1 86 ? -14.622 -29.677 -1.698 1.00 41.75 86 ALA A CA 1
ATOM 623 C C . ALA A 1 86 ? -15.416 -30.986 -1.683 1.00 41.75 86 ALA A C 1
ATOM 625 O O . ALA A 1 86 ? -14.765 -32.054 -1.764 1.00 41.75 86 ALA A O 1
#

pLDDT: mean 87.23, std 11.77, range [41.75, 97.31]

Foldseek 3Di:
DADPVRCVVPVPDDDDDDDDDDDDDPDDDPPPQAFPADDPDADPQWDWAADPQFPDGTGIHHDDPSNVVSNVNRVVRSDDDDDDDD

Radius of gyration: 18.72 Å; Cα contacts (8 Å, |Δi|>4): 92; chains: 1; bounding box: 38×41×37 Å

Secondary structure (DSSP, 8-state):
---HHHHHHHTT--SSPPPPPP-PPPPPP-STTTTPBP-SSPPTTEEEE--TT-SSPPEEEETTHHHHHHHHHHHHHHS-------

Mean predicted aligned error: 9.59 Å

Sequence (86 aa):
MATTSQYGWNRGRTGKGAKGRTVDQPTRCTTDGCGAEATATTPPGMRRVAVEGSREPARVYCAGWCAAYGLALAEIRALPVRGGEA